Protein AF-T1DHD2-F1 (afdb_monomer_lite)

Sequence (160 aa):
PAAAFWIRRELPALLVTLVDVDFDSGPSSRYQLWIGLRGLADDMPELAAELQIVLSRSGSRPGYRAYDALADPVLAHHFLETLQTSEPVAGGGGATFRLRALDGGPLGLDDPVSIHPLSAQQSNSSIVFGEQFLLKVFRRVWSGVNPDLELLQALARIGF

Structure (mmCIF, N/CA/C/O backbone):
data_AF-T1DHD2-F1
#
_entry.id   AF-T1DHD2-F1
#
loop_
_atom_site.group_PDB
_atom_site.id
_atom_site.type_symbol
_atom_site.label_atom_id
_atom_site.label_alt_id
_atom_site.label_comp_id
_atom_site.label_asym_id
_atom_site.label_entity_id
_atom_site.label_seq_id
_atom_site.pdbx_PDB_ins_code
_atom_site.Cartn_x
_atom_site.Cartn_y
_atom_site.Cartn_z
_atom_site.occupancy
_atom_site.B_iso_or_equiv
_atom_site.auth_seq_id
_atom_site.auth_comp_id
_atom_site.auth_asym_id
_atom_site.auth_atom_id
_atom_site.pdbx_PDB_model_num
ATOM 1 N N . PRO A 1 1 ? -10.392 -14.816 -8.746 1.00 49.72 1 PRO A N 1
ATOM 2 C CA . PRO A 1 1 ? -9.288 -13.873 -9.056 1.00 49.72 1 PRO A CA 1
ATOM 3 C C . PRO A 1 1 ? -8.882 -13.103 -7.797 1.00 49.72 1 PRO A C 1
ATOM 5 O O . PRO A 1 1 ? -9.769 -12.696 -7.051 1.00 49.72 1 PRO A O 1
ATOM 8 N N . ALA A 1 2 ? -7.579 -12.930 -7.555 1.00 63.47 2 ALA A N 1
ATOM 9 C CA . ALA A 1 2 ? -7.096 -12.065 -6.481 1.00 63.47 2 ALA A CA 1
ATOM 10 C C . ALA A 1 2 ? -7.714 -10.665 -6.625 1.00 63.47 2 ALA A C 1
ATOM 12 O O . ALA A 1 2 ? -7.799 -10.130 -7.735 1.00 63.47 2 ALA A O 1
ATOM 13 N N . ALA A 1 3 ? -8.190 -10.094 -5.519 1.00 83.50 3 ALA A N 1
ATOM 14 C CA . ALA A 1 3 ? -8.708 -8.736 -5.533 1.00 83.50 3 ALA A CA 1
ATOM 15 C C . ALA A 1 3 ? -7.539 -7.779 -5.807 1.00 83.50 3 ALA A C 1
ATOM 17 O O . ALA A 1 3 ? -6.534 -7.794 -5.095 1.00 83.50 3 ALA A O 1
ATOM 18 N N . ALA A 1 4 ? -7.655 -6.999 -6.876 1.00 91.69 4 ALA A N 1
ATOM 19 C CA . ALA A 1 4 ? -6.651 -6.053 -7.344 1.00 91.69 4 ALA A CA 1
ATOM 20 C C . ALA A 1 4 ? -7.321 -4.694 -7.545 1.00 91.69 4 ALA A C 1
ATOM 22 O O . ALA A 1 4 ? -8.345 -4.611 -8.228 1.00 91.69 4 ALA A O 1
ATOM 23 N N . PHE A 1 5 ? -6.738 -3.659 -6.949 1.00 94.00 5 PHE A N 1
ATOM 24 C CA . PHE A 1 5 ? -7.264 -2.302 -6.879 1.00 94.00 5 PHE A CA 1
ATOM 25 C C . PHE A 1 5 ? -6.203 -1.338 -7.403 1.00 94.00 5 PHE A C 1
ATOM 27 O O . PHE A 1 5 ? -5.174 -1.115 -6.766 1.00 94.00 5 PHE A O 1
ATOM 34 N N . TRP A 1 6 ? -6.438 -0.792 -8.592 1.00 94.50 6 TRP A N 1
ATOM 35 C CA . TRP A 1 6 ? -5.569 0.234 -9.158 1.00 94.50 6 TRP A CA 1
ATOM 36 C C . TRP A 1 6 ? -5.937 1.577 -8.545 1.00 94.50 6 TRP A C 1
ATOM 38 O O . TRP A 1 6 ? -6.966 2.142 -8.904 1.00 94.50 6 TRP A O 1
ATOM 48 N N . ILE A 1 7 ? -5.098 2.062 -7.633 1.00 94.00 7 ILE A N 1
ATOM 49 C CA . ILE A 1 7 ? -5.231 3.408 -7.064 1.00 94.00 7 ILE A CA 1
ATOM 50 C C . ILE A 1 7 ? -4.766 4.438 -8.096 1.00 94.00 7 ILE A C 1
ATOM 52 O O . ILE A 1 7 ? -5.396 5.471 -8.280 1.00 94.00 7 ILE A O 1
ATOM 56 N N . ARG A 1 8 ? -3.693 4.110 -8.825 1.00 94.19 8 ARG A N 1
ATOM 57 C CA . ARG A 1 8 ? -3.148 4.917 -9.918 1.00 94.19 8 ARG A CA 1
ATOM 58 C C . ARG A 1 8 ? -2.614 4.017 -11.022 1.00 94.19 8 ARG A C 1
ATOM 60 O O . ARG A 1 8 ? -1.960 3.018 -10.722 1.00 94.19 8 ARG A O 1
ATOM 67 N N . ARG A 1 9 ? -2.867 4.359 -12.289 1.00 94.75 9 ARG A N 1
ATOM 68 C CA . ARG A 1 9 ? -2.436 3.554 -13.451 1.00 94.75 9 ARG A CA 1
ATOM 69 C C . ARG A 1 9 ? -1.261 4.162 -14.214 1.00 94.75 9 ARG A C 1
ATOM 71 O O . ARG A 1 9 ? -0.538 3.434 -14.888 1.00 94.75 9 ARG A O 1
ATOM 78 N N . GLU A 1 10 ? -1.078 5.468 -14.115 1.00 94.94 10 GLU A N 1
ATOM 79 C CA . GLU A 1 10 ? 0.038 6.220 -14.681 1.00 94.94 10 GLU A CA 1
ATOM 80 C C . GLU A 1 10 ? 1.306 5.965 -13.869 1.00 94.94 10 GLU A C 1
ATOM 82 O O . GLU A 1 10 ? 1.217 5.756 -12.665 1.00 94.94 10 GLU A O 1
ATOM 87 N N . LEU A 1 11 ? 2.483 6.011 -14.501 1.00 94.31 11 LEU A N 1
ATOM 88 C CA . LEU A 1 11 ? 3.746 5.876 -13.775 1.00 94.31 11 LEU A CA 1
ATOM 89 C C . LEU A 1 11 ? 4.069 7.147 -12.951 1.00 94.31 11 LEU A C 1
ATOM 91 O O . LEU A 1 11 ? 3.867 8.253 -13.458 1.00 94.31 11 LEU A O 1
ATOM 95 N N . PRO A 1 12 ? 4.614 7.013 -11.725 1.00 96.44 12 PRO A N 1
ATOM 96 C CA . PRO A 1 12 ? 4.695 5.767 -10.964 1.00 96.44 12 PRO A CA 1
ATOM 97 C C . PRO A 1 12 ? 3.292 5.248 -10.611 1.00 96.44 12 PRO A C 1
ATOM 99 O O . PRO A 1 12 ? 2.471 5.999 -10.082 1.00 96.44 12 PRO A O 1
ATOM 102 N N . ALA A 1 13 ? 3.016 3.975 -10.915 1.00 97.00 13 ALA A N 1
ATOM 103 C CA . ALA A 1 13 ? 1.686 3.381 -10.757 1.00 97.00 13 ALA A CA 1
ATOM 104 C C . ALA A 1 13 ? 1.551 2.687 -9.402 1.00 97.00 13 ALA A C 1
ATOM 106 O O . ALA A 1 13 ? 2.542 2.194 -8.861 1.00 97.00 13 ALA A O 1
ATOM 107 N N . LEU A 1 14 ? 0.322 2.613 -8.884 1.00 97.12 14 LEU A N 1
ATOM 108 C CA . LEU A 1 14 ? 0.014 2.030 -7.580 1.00 97.12 14 LEU A CA 1
ATOM 109 C C . LEU A 1 14 ? -1.100 0.990 -7.690 1.00 97.12 14 LEU A C 1
ATOM 111 O O . LEU A 1 14 ? -2.257 1.307 -7.991 1.00 97.12 14 LEU A O 1
ATOM 115 N N . LEU A 1 15 ? -0.738 -0.248 -7.371 1.00 95.75 15 LEU A N 1
ATOM 116 C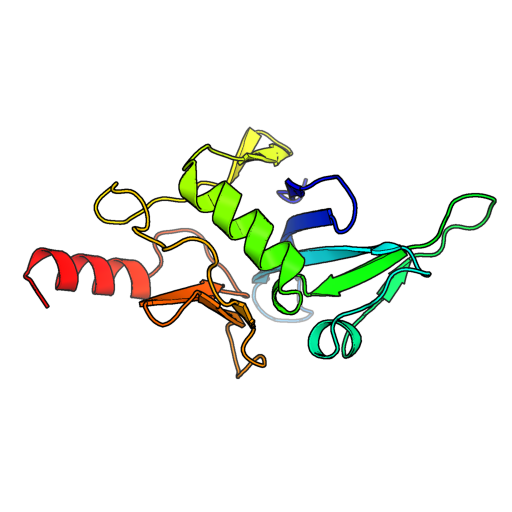 CA . LEU A 1 15 ? -1.641 -1.383 -7.265 1.00 95.75 15 LEU A CA 1
ATOM 117 C C . LEU A 1 15 ? -1.673 -1.893 -5.823 1.00 95.75 15 LEU A C 1
ATOM 119 O O . LEU A 1 15 ? -0.645 -2.278 -5.273 1.00 95.75 15 LEU A O 1
ATOM 123 N N . VAL A 1 16 ? -2.868 -1.986 -5.246 1.00 94.81 16 VAL A N 1
ATOM 124 C CA . VAL A 1 16 ? -3.100 -2.711 -3.991 1.00 94.81 16 VAL A CA 1
ATOM 125 C C . VAL A 1 16 ? -3.740 -4.051 -4.322 1.00 94.81 16 VAL A C 1
ATOM 127 O O . VAL A 1 16 ? -4.708 -4.116 -5.081 1.00 94.81 16 VAL A O 1
ATOM 130 N N . THR A 1 17 ? -3.215 -5.145 -3.778 1.00 94.25 17 THR A N 1
ATOM 131 C CA . THR A 1 17 ? -3.767 -6.480 -4.029 1.00 94.25 17 THR A CA 1
ATOM 132 C C . THR A 1 17 ? -3.682 -7.389 -2.812 1.00 94.25 17 THR A C 1
ATOM 134 O O . THR A 1 17 ? -2.877 -7.166 -1.910 1.00 94.25 17 THR A O 1
ATOM 137 N N . LEU A 1 18 ? -4.537 -8.411 -2.784 1.00 92.94 18 LEU A N 1
ATOM 138 C CA . LEU A 1 18 ? -4.528 -9.462 -1.776 1.00 92.94 18 LEU A CA 1
ATOM 139 C C . LEU A 1 18 ? -3.976 -10.755 -2.380 1.00 92.94 18 LEU A C 1
ATOM 141 O O . LEU A 1 18 ? -4.496 -11.232 -3.388 1.00 92.94 18 LEU A O 1
ATOM 145 N N . VAL A 1 19 ? -2.961 -11.330 -1.742 1.00 92.62 19 VAL A N 1
ATOM 146 C CA . VAL A 1 19 ? -2.319 -12.585 -2.146 1.00 92.62 19 VAL A CA 1
ATOM 147 C C . VAL A 1 19 ? -2.512 -13.623 -1.052 1.00 92.62 19 VAL A C 1
ATOM 149 O O . VAL A 1 19 ? -2.202 -13.363 0.109 1.00 92.62 19 VAL A O 1
ATOM 152 N N . ASP A 1 20 ? -3.018 -14.792 -1.429 1.00 93.12 20 ASP A N 1
ATOM 153 C CA . ASP A 1 20 ? -3.046 -15.964 -0.560 1.00 93.12 20 ASP A CA 1
ATOM 154 C C . ASP A 1 20 ? -1.723 -16.721 -0.695 1.00 93.12 20 ASP A C 1
ATOM 156 O O . ASP A 1 20 ? -1.247 -16.966 -1.804 1.00 93.12 20 ASP A O 1
ATOM 160 N N . VAL A 1 21 ? -1.120 -17.046 0.443 1.00 93.88 21 VAL A N 1
ATOM 161 C CA . VAL A 1 21 ? 0.110 -17.829 0.547 1.00 93.88 21 VAL A CA 1
ATOM 162 C C . VAL A 1 21 ? -0.237 -19.138 1.235 1.00 93.88 21 VAL A C 1
ATOM 164 O O . VAL A 1 21 ? -0.623 -19.146 2.408 1.00 93.88 21 VAL A O 1
ATOM 167 N N . ASP A 1 22 ? -0.099 -20.227 0.490 1.00 95.19 22 ASP A N 1
ATOM 168 C CA . ASP A 1 22 ? -0.201 -21.583 1.008 1.00 95.19 22 ASP A CA 1
ATOM 169 C C . ASP A 1 22 ? 1.178 -22.037 1.492 1.00 95.19 22 ASP A C 1
ATOM 171 O O . ASP A 1 22 ? 2.190 -21.817 0.824 1.00 95.19 22 ASP A O 1
ATOM 175 N N . PHE A 1 23 ? 1.219 -22.647 2.672 1.00 92.62 23 PHE A N 1
ATOM 176 C CA . PHE A 1 23 ? 2.442 -23.166 3.275 1.00 92.62 23 PHE A CA 1
ATOM 177 C C . PHE A 1 23 ? 2.438 -24.691 3.224 1.00 92.62 23 PHE A C 1
ATOM 179 O O . PHE A 1 23 ? 1.379 -25.313 3.278 1.00 92.62 23 PHE A O 1
ATOM 186 N N . ASP A 1 24 ? 3.627 -25.295 3.224 1.00 95.19 24 ASP A N 1
ATOM 187 C CA . ASP A 1 24 ? 3.779 -26.756 3.270 1.00 95.19 24 ASP A CA 1
ATOM 188 C C . ASP A 1 24 ? 3.148 -27.378 4.529 1.00 95.19 24 ASP A C 1
ATOM 190 O O . ASP A 1 24 ? 2.762 -28.546 4.537 1.00 95.19 24 ASP A O 1
ATOM 194 N N . SER A 1 25 ? 3.028 -26.596 5.609 1.00 92.56 25 SER A N 1
ATOM 195 C CA . SER A 1 25 ? 2.306 -26.979 6.822 1.00 92.56 25 SER A CA 1
ATOM 196 C C . SER A 1 25 ? 1.603 -25.778 7.459 1.00 92.56 25 SER A C 1
ATOM 198 O O . SER A 1 25 ? 2.127 -24.664 7.456 1.00 92.56 25 SER A O 1
ATOM 200 N N . GLY A 1 26 ? 0.427 -26.018 8.044 1.00 91.06 26 GLY A N 1
ATOM 201 C CA . GLY A 1 26 ? -0.384 -24.987 8.695 1.00 91.06 26 GLY A CA 1
ATOM 202 C C . GLY A 1 26 ? -1.412 -24.321 7.770 1.00 91.06 26 GLY A C 1
ATOM 203 O O . GLY A 1 26 ? -1.556 -24.702 6.610 1.00 91.06 26 GLY A O 1
ATOM 204 N N . PRO A 1 27 ? -2.189 -23.359 8.298 1.00 92.06 27 PRO A N 1
ATOM 205 C CA . PRO A 1 27 ? -3.200 -22.662 7.517 1.00 92.06 27 PRO A CA 1
ATOM 206 C C . PRO A 1 27 ? -2.559 -21.683 6.532 1.00 92.06 27 PRO A C 1
ATOM 208 O O . PRO A 1 27 ? -1.559 -21.028 6.843 1.00 92.06 27 PRO A O 1
ATOM 211 N N . SER A 1 28 ? -3.193 -21.522 5.372 1.00 93.19 28 SER A N 1
ATOM 212 C CA . SER A 1 28 ? -2.843 -20.458 4.437 1.00 93.19 28 SER A CA 1
ATOM 213 C C . SER A 1 28 ? -3.019 -19.079 5.075 1.00 93.19 28 SER A C 1
ATOM 215 O O . SER A 1 28 ? -3.722 -18.896 6.076 1.00 93.19 28 SER A O 1
ATOM 217 N N . SER A 1 29 ? -2.322 -18.086 4.534 1.00 93.38 29 SER A N 1
ATOM 218 C CA . SER A 1 29 ? -2.390 -16.709 5.023 1.00 93.38 29 SER A CA 1
ATOM 219 C C . SER A 1 29 ? -2.568 -15.727 3.889 1.00 93.38 29 SER A C 1
ATOM 221 O O . SER A 1 29 ? -1.915 -15.832 2.856 1.00 93.38 29 SER A O 1
ATOM 223 N N . ARG A 1 30 ? -3.419 -14.729 4.119 1.00 93.19 30 ARG A N 1
ATOM 224 C CA . ARG A 1 30 ? -3.658 -13.655 3.166 1.00 93.19 30 ARG A CA 1
ATOM 225 C C . ARG A 1 30 ? -2.815 -12.437 3.502 1.00 93.19 30 ARG A C 1
ATOM 227 O O . ARG A 1 30 ? -2.808 -11.970 4.644 1.00 93.19 30 ARG A O 1
ATOM 234 N N . TYR A 1 31 ? -2.153 -11.898 2.491 1.00 92.38 31 TYR A N 1
ATOM 235 C CA . TYR A 1 31 ? -1.323 -10.710 2.590 1.00 92.38 31 TYR A CA 1
ATOM 236 C C . TYR A 1 31 ? -1.830 -9.606 1.675 1.00 92.38 31 TYR A C 1
ATOM 238 O O . TYR A 1 31 ? -2.193 -9.847 0.528 1.00 92.38 31 TYR A O 1
ATOM 246 N N . GLN A 1 32 ? -1.827 -8.384 2.186 1.00 92.94 32 GLN A N 1
ATOM 247 C CA . GLN A 1 32 ? -2.016 -7.170 1.418 1.00 92.94 32 GLN A CA 1
ATOM 248 C C . GLN A 1 32 ? -0.658 -6.684 0.902 1.00 92.94 32 GLN A C 1
ATOM 250 O O . GLN A 1 32 ? 0.254 -6.397 1.682 1.00 92.94 32 GLN A O 1
ATOM 255 N N . LEU A 1 33 ? -0.544 -6.562 -0.417 1.00 93.44 33 LEU A N 1
ATOM 256 C CA . LEU A 1 33 ? 0.629 -6.039 -1.105 1.00 93.44 33 LEU A CA 1
ATOM 257 C C . LEU A 1 33 ? 0.312 -4.692 -1.747 1.00 93.44 33 LEU A C 1
ATOM 259 O O . LEU A 1 33 ? -0.727 -4.525 -2.384 1.00 93.44 33 LEU A O 1
ATOM 263 N N . TRP A 1 34 ? 1.245 -3.761 -1.583 1.00 94.62 34 TRP A N 1
ATOM 264 C CA . TRP A 1 34 ? 1.231 -2.427 -2.167 1.00 94.62 34 TRP A CA 1
ATOM 265 C C . TRP A 1 34 ? 2.366 -2.365 -3.175 1.00 94.62 34 TRP A C 1
ATOM 267 O O . TRP A 1 34 ? 3.534 -2.329 -2.798 1.00 94.62 34 TRP A O 1
ATOM 277 N N . ILE A 1 35 ? 2.025 -2.445 -4.454 1.00 96.12 35 ILE A N 1
ATOM 278 C CA . ILE A 1 35 ? 2.988 -2.606 -5.537 1.00 96.12 35 ILE A CA 1
ATOM 279 C C . ILE A 1 35 ? 3.104 -1.283 -6.279 1.00 96.12 35 ILE A C 1
ATOM 281 O O . ILE A 1 35 ? 2.131 -0.798 -6.863 1.00 96.12 35 ILE A O 1
ATOM 285 N N . GLY A 1 36 ? 4.311 -0.728 -6.250 1.00 97.19 36 GLY A N 1
ATOM 286 C CA . GLY A 1 36 ? 4.708 0.417 -7.050 1.00 97.19 36 GLY A CA 1
ATOM 287 C C . GLY A 1 36 ? 5.304 -0.060 -8.365 1.00 97.19 36 GLY A C 1
ATOM 288 O O . GLY A 1 36 ? 6.026 -1.058 -8.382 1.00 97.19 36 GLY A O 1
ATOM 289 N N . LEU A 1 37 ? 5.002 0.631 -9.464 1.00 96.81 37 LEU A N 1
ATOM 290 C CA . LEU A 1 37 ? 5.650 0.404 -10.756 1.00 96.81 37 LEU A CA 1
ATOM 291 C C . LEU A 1 37 ? 6.287 1.697 -11.254 1.00 96.81 37 LEU A C 1
ATOM 293 O O . LEU A 1 37 ? 5.600 2.708 -11.381 1.00 96.81 37 LEU A O 1
ATOM 297 N N . ARG A 1 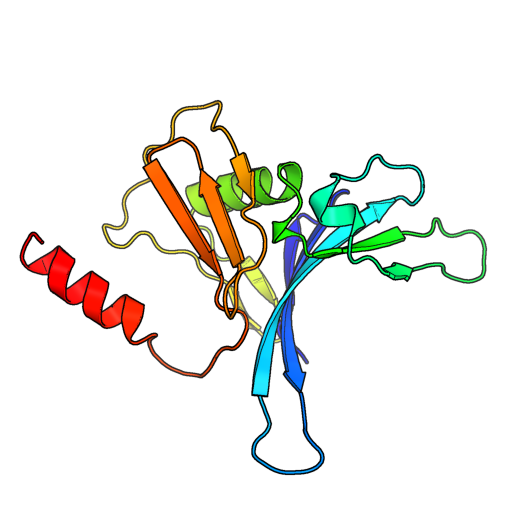38 ? 7.574 1.636 -11.597 1.00 96.12 38 ARG A N 1
ATOM 298 C CA . ARG A 1 38 ? 8.343 2.709 -12.254 1.00 96.12 38 ARG A CA 1
ATOM 299 C C . ARG A 1 38 ? 9.021 2.177 -13.512 1.00 96.12 38 ARG A C 1
ATOM 301 O O . ARG A 1 38 ? 9.283 0.976 -13.614 1.00 96.12 38 ARG A O 1
ATOM 308 N N . GLY A 1 39 ? 9.288 3.038 -14.486 1.00 94.56 39 GLY A N 1
ATOM 309 C CA . GLY A 1 39 ? 10.120 2.695 -15.637 1.00 94.56 39 GLY A CA 1
ATOM 310 C C . GLY A 1 39 ? 11.557 2.395 -15.206 1.00 94.56 39 GLY A C 1
ATOM 311 O O . GLY A 1 39 ? 12.029 2.881 -14.182 1.00 94.56 39 GLY 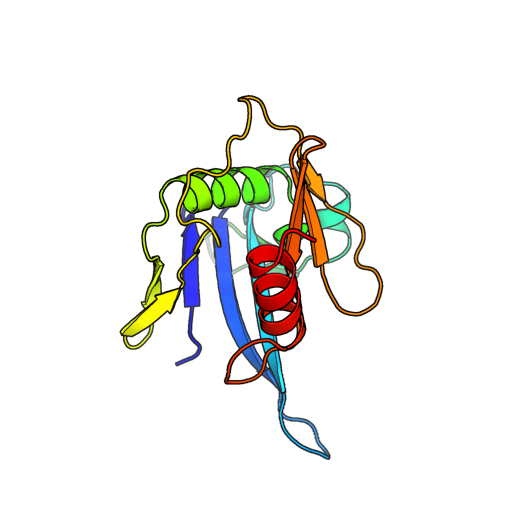A O 1
ATOM 312 N N . LEU A 1 40 ? 12.289 1.590 -15.982 1.00 92.00 40 LEU A N 1
ATOM 313 C CA . LEU A 1 40 ? 13.678 1.243 -15.629 1.00 92.00 40 LEU A CA 1
ATOM 314 C C . LEU A 1 40 ? 14.636 2.442 -15.586 1.00 92.00 40 LEU A C 1
ATOM 316 O O . LEU A 1 40 ? 15.645 2.360 -14.882 1.00 92.00 40 LEU A O 1
ATOM 320 N N . ALA A 1 41 ? 14.319 3.493 -16.347 1.00 90.25 41 ALA A N 1
ATOM 321 C CA . ALA A 1 41 ? 15.082 4.734 -16.445 1.00 90.25 41 ALA A CA 1
ATOM 322 C C . ALA A 1 41 ? 14.616 5.822 -15.461 1.00 90.25 41 ALA A C 1
ATOM 324 O O . ALA A 1 41 ? 15.264 6.862 -15.380 1.00 90.25 41 ALA A O 1
ATOM 325 N N . ASP A 1 42 ? 13.509 5.599 -14.746 1.00 93.12 42 ASP A N 1
ATOM 326 C CA . ASP A 1 42 ? 13.000 6.563 -13.774 1.00 93.12 42 ASP A CA 1
ATOM 327 C C . ASP A 1 42 ? 13.853 6.529 -12.502 1.00 93.12 42 ASP A C 1
ATOM 329 O O . ASP A 1 42 ? 14.378 5.479 -12.114 1.00 93.12 42 ASP A O 1
ATOM 333 N N . ASP A 1 43 ? 13.940 7.676 -11.830 1.00 92.12 43 ASP A N 1
ATOM 334 C CA . ASP A 1 43 ? 14.534 7.754 -10.500 1.00 92.12 43 ASP A CA 1
ATOM 335 C C . ASP A 1 43 ? 13.727 6.919 -9.488 1.00 92.12 43 ASP A C 1
ATOM 337 O O . ASP A 1 43 ? 12.498 6.777 -9.592 1.00 92.12 43 ASP A O 1
ATOM 341 N N . MET A 1 44 ? 14.431 6.361 -8.508 1.00 91.31 44 MET A N 1
ATOM 342 C CA . MET A 1 44 ? 13.906 5.478 -7.477 1.00 91.31 44 MET A CA 1
ATOM 343 C C . MET A 1 44 ? 14.217 6.063 -6.099 1.00 91.31 44 MET A C 1
ATOM 345 O O . MET A 1 44 ? 15.390 6.254 -5.780 1.00 91.31 44 MET A O 1
ATOM 349 N N . PRO A 1 45 ? 13.200 6.268 -5.243 1.00 90.38 45 PRO A N 1
ATOM 350 C CA . PRO A 1 45 ? 13.437 6.597 -3.844 1.00 90.38 45 PRO A CA 1
ATOM 351 C C . PRO A 1 45 ? 14.344 5.550 -3.187 1.00 90.38 45 PRO A C 1
ATOM 353 O O . PRO A 1 45 ? 14.167 4.354 -3.418 1.00 90.38 45 PRO A O 1
ATOM 356 N N . GLU A 1 46 ? 15.283 5.994 -2.350 1.00 88.75 46 GLU A N 1
ATOM 357 C CA . GLU A 1 46 ? 16.308 5.135 -1.737 1.00 88.75 46 GLU A CA 1
ATOM 358 C C . GLU A 1 46 ? 15.698 3.920 -1.020 1.00 88.75 46 GLU A C 1
ATOM 360 O O . GLU A 1 46 ? 16.047 2.781 -1.326 1.00 88.75 46 GLU A O 1
ATOM 365 N N . LEU A 1 47 ? 14.693 4.149 -0.167 1.00 85.06 47 LEU A N 1
ATOM 366 C CA . LEU A 1 47 ? 13.997 3.082 0.559 1.00 85.06 47 LEU A CA 1
ATOM 367 C C . LEU A 1 47 ? 13.263 2.108 -0.383 1.00 85.06 47 LEU A C 1
ATOM 369 O O . LEU A 1 47 ? 13.199 0.910 -0.126 1.00 85.06 47 LEU A O 1
ATOM 373 N N . ALA A 1 48 ? 12.721 2.603 -1.499 1.00 87.56 48 ALA A N 1
ATOM 374 C CA . ALA A 1 48 ? 12.045 1.772 -2.496 1.00 87.56 48 ALA A CA 1
ATOM 375 C C . ALA A 1 48 ? 13.032 0.960 -3.353 1.00 87.56 48 ALA A C 1
ATOM 377 O O . ALA A 1 48 ? 12.651 -0.046 -3.955 1.00 87.56 48 ALA A O 1
ATOM 378 N N . ALA A 1 49 ? 14.296 1.383 -3.427 1.00 88.19 49 ALA A N 1
ATOM 379 C CA . ALA A 1 49 ? 15.332 0.706 -4.194 1.00 88.19 49 ALA A CA 1
ATOM 380 C C . ALA A 1 49 ? 15.892 -0.541 -3.485 1.00 88.19 49 ALA A C 1
ATOM 382 O O . ALA A 1 49 ? 16.432 -1.411 -4.177 1.00 88.19 49 ALA A O 1
ATOM 383 N N . GLU A 1 50 ? 15.740 -0.648 -2.156 1.00 85.75 50 GLU A N 1
ATOM 384 C CA . GLU A 1 50 ? 16.253 -1.764 -1.342 1.00 85.75 50 GLU A CA 1
ATOM 385 C C . GLU A 1 50 ? 15.698 -3.125 -1.784 1.00 85.75 50 GLU A C 1
ATOM 387 O O . GLU A 1 50 ? 16.437 -4.107 -1.867 1.00 85.75 50 GLU A O 1
ATOM 392 N N . LEU A 1 51 ? 14.400 -3.187 -2.098 1.00 85.38 51 LEU A N 1
ATOM 393 C CA . LEU A 1 51 ? 13.702 -4.409 -2.492 1.00 85.38 51 LEU A CA 1
ATOM 394 C C . LEU A 1 51 ? 12.860 -4.158 -3.741 1.00 85.38 51 LEU A C 1
ATOM 396 O O . LEU A 1 51 ? 11.737 -3.657 -3.682 1.00 85.38 51 LEU A O 1
ATOM 400 N N . GLN A 1 52 ? 13.410 -4.555 -4.885 1.00 91.50 52 GLN A N 1
ATOM 401 C CA . GLN A 1 52 ? 12.778 -4.375 -6.185 1.00 91.50 52 GLN A CA 1
ATOM 402 C C . GLN A 1 52 ? 12.969 -5.588 -7.092 1.00 91.50 52 GLN A C 1
ATOM 404 O O . GLN A 1 52 ? 13.974 -6.298 -7.036 1.00 91.50 52 GLN A O 1
ATOM 409 N N . ILE A 1 53 ? 12.003 -5.786 -7.979 1.00 93.56 53 ILE A N 1
ATOM 410 C CA . ILE A 1 53 ? 12.013 -6.810 -9.015 1.00 93.56 53 ILE A CA 1
ATOM 411 C C . ILE A 1 53 ? 12.007 -6.105 -10.367 1.00 93.56 53 ILE A C 1
ATOM 413 O O . ILE A 1 53 ? 11.117 -5.308 -10.668 1.00 93.56 53 ILE A O 1
ATOM 417 N N . VAL A 1 54 ? 12.989 -6.421 -11.209 1.00 93.06 54 VAL A N 1
ATOM 418 C CA . VAL A 1 54 ? 13.009 -5.957 -12.598 1.00 93.06 54 VAL A CA 1
ATOM 419 C C . VAL A 1 54 ? 12.062 -6.823 -13.422 1.00 93.06 54 VAL A C 1
ATOM 421 O O . VAL A 1 54 ? 12.299 -8.008 -13.647 1.00 93.06 54 VAL A O 1
ATOM 424 N N . LEU A 1 55 ? 10.987 -6.208 -13.897 1.00 89.94 55 LEU A N 1
ATOM 425 C CA . LEU A 1 55 ? 10.021 -6.797 -14.810 1.00 89.94 55 LEU A CA 1
ATOM 426 C C . LEU A 1 55 ? 10.378 -6.378 -16.234 1.00 89.94 55 LEU A C 1
ATOM 428 O O . LEU A 1 55 ? 9.900 -5.367 -16.752 1.00 89.94 55 LEU A O 1
ATOM 432 N N . SER A 1 56 ? 11.235 -7.166 -16.873 1.00 83.19 56 SER A N 1
ATOM 433 C CA . SER A 1 56 ? 11.524 -7.021 -18.298 1.00 83.19 56 SER A CA 1
ATOM 434 C C . SER A 1 56 ? 10.712 -8.036 -19.099 1.00 83.19 56 SER A C 1
ATOM 436 O O . SER A 1 56 ? 10.668 -9.219 -18.759 1.00 83.19 56 SER A O 1
ATOM 438 N N . ARG A 1 57 ? 10.054 -7.587 -20.171 1.00 71.00 57 ARG A N 1
ATOM 439 C CA . ARG A 1 57 ? 9.452 -8.487 -21.163 1.00 71.00 57 ARG A CA 1
ATOM 440 C C . ARG A 1 57 ? 10.401 -8.630 -22.340 1.00 71.00 57 ARG A C 1
ATOM 442 O O . ARG A 1 57 ? 10.923 -7.641 -22.833 1.00 71.00 57 ARG A O 1
ATOM 449 N N . SER A 1 58 ? 10.534 -9.853 -22.848 1.00 71.38 58 SER A N 1
ATOM 450 C CA . SER A 1 58 ? 11.187 -10.081 -24.138 1.00 71.38 58 SER A CA 1
ATOM 451 C C . SER A 1 58 ? 10.435 -9.333 -25.253 1.00 71.38 58 SER A C 1
ATOM 453 O O . SER A 1 58 ? 9.200 -9.388 -25.314 1.00 71.38 58 SER A O 1
ATOM 455 N N . GLY A 1 59 ? 11.169 -8.606 -26.103 1.00 72.31 59 GLY A N 1
ATOM 456 C CA . GLY A 1 59 ? 10.640 -7.781 -27.197 1.00 72.31 59 GLY A CA 1
ATOM 457 C C . GLY A 1 59 ? 10.862 -6.272 -27.011 1.00 72.31 59 GLY A C 1
ATOM 458 O O . GLY A 1 59 ? 11.689 -5.846 -26.217 1.00 72.31 59 GLY A O 1
ATOM 459 N N . SER A 1 60 ? 10.121 -5.450 -27.762 1.00 75.62 60 SER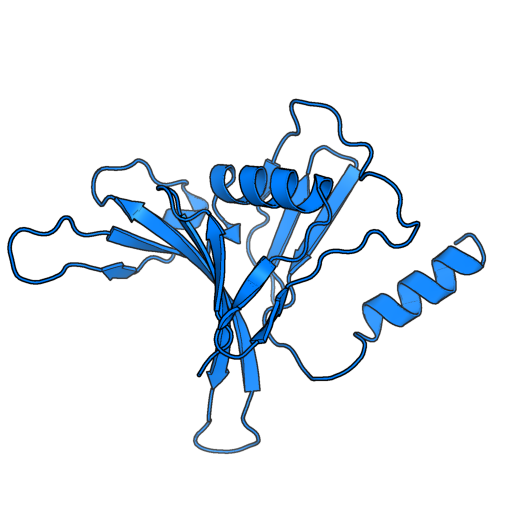 A N 1
ATOM 460 C CA . SER A 1 60 ? 10.281 -3.984 -27.829 1.00 75.62 60 SER A CA 1
ATOM 461 C C . SER A 1 60 ? 9.542 -3.189 -26.742 1.00 75.62 60 SER A C 1
ATOM 463 O O . SER A 1 60 ? 9.433 -1.968 -26.840 1.00 75.62 60 SER A O 1
ATOM 465 N N . ARG A 1 61 ? 8.975 -3.852 -25.726 1.00 77.00 61 ARG A N 1
ATOM 466 C CA . ARG A 1 61 ? 8.241 -3.155 -24.658 1.00 77.00 61 ARG A CA 1
ATOM 467 C C . ARG A 1 61 ? 9.212 -2.629 -23.598 1.00 77.00 61 ARG A C 1
ATOM 469 O O . ARG A 1 61 ? 10.142 -3.355 -23.251 1.00 77.00 61 ARG A O 1
ATOM 476 N N . PRO A 1 62 ? 8.986 -1.421 -23.052 1.00 82.88 62 PRO A N 1
ATOM 477 C CA . PRO A 1 62 ? 9.793 -0.923 -21.947 1.00 82.88 62 PRO A CA 1
ATOM 478 C C . PRO A 1 62 ? 9.654 -1.854 -20.736 1.00 82.88 62 PRO A C 1
ATOM 480 O O . PRO A 1 62 ? 8.575 -2.392 -20.475 1.00 82.88 62 PRO A O 1
ATOM 483 N N . GLY A 1 63 ? 10.760 -2.074 -20.027 1.00 90.88 63 GLY A N 1
ATOM 484 C CA . GLY A 1 63 ? 10.755 -2.789 -18.755 1.00 90.88 63 GLY A CA 1
ATOM 485 C C . GLY A 1 63 ? 10.380 -1.870 -17.594 1.00 90.88 63 GLY A C 1
ATOM 486 O O . GLY A 1 63 ? 10.472 -0.643 -17.697 1.00 90.88 63 GLY A O 1
ATOM 487 N N . TYR A 1 64 ? 10.007 -2.481 -16.474 1.00 94.31 64 TYR A N 1
ATOM 488 C CA . TYR A 1 64 ? 9.579 -1.789 -15.259 1.00 94.31 64 TYR A CA 1
ATOM 489 C C . TYR A 1 64 ? 10.312 -2.326 -14.030 1.00 94.31 64 TYR A C 1
ATOM 491 O O . TYR A 1 64 ? 10.815 -3.451 -14.031 1.00 94.31 64 TYR A O 1
ATOM 499 N N . ARG A 1 65 ? 10.335 -1.535 -12.963 1.00 95.25 65 ARG A N 1
ATOM 500 C CA . ARG A 1 65 ? 10.690 -1.958 -11.607 1.00 95.25 65 ARG A CA 1
ATOM 501 C C . ARG A 1 65 ? 9.398 -2.104 -10.817 1.00 95.25 65 ARG A C 1
ATOM 503 O O . ARG A 1 65 ? 8.608 -1.163 -10.788 1.00 95.25 65 ARG A O 1
ATOM 510 N N . ALA A 1 66 ? 9.191 -3.265 -10.208 1.00 96.19 66 ALA A N 1
ATOM 511 C CA . ALA A 1 66 ? 8.158 -3.481 -9.205 1.00 96.19 66 ALA A CA 1
ATOM 512 C C . ALA A 1 66 ? 8.786 -3.451 -7.814 1.00 96.19 66 ALA A C 1
ATOM 514 O O . ALA A 1 66 ? 9.798 -4.111 -7.589 1.00 96.19 66 ALA A O 1
ATOM 515 N N . TYR A 1 67 ? 8.199 -2.691 -6.901 1.00 95.31 67 TYR A N 1
ATOM 516 C CA . TYR A 1 67 ? 8.734 -2.470 -5.558 1.00 95.31 67 TYR A CA 1
ATOM 517 C C . TYR A 1 67 ? 7.595 -2.256 -4.559 1.00 95.31 67 TYR A C 1
ATOM 519 O O . TYR A 1 67 ? 6.419 -2.186 -4.929 1.00 95.31 67 TYR A O 1
ATOM 527 N N . ASP A 1 68 ? 7.946 -2.164 -3.283 1.00 93.69 68 ASP A N 1
ATOM 528 C CA . ASP A 1 68 ? 7.002 -1.856 -2.218 1.00 93.69 68 ASP A CA 1
ATOM 529 C C . ASP A 1 68 ? 6.588 -0.378 -2.263 1.00 93.69 68 ASP A C 1
ATOM 531 O O . ASP A 1 68 ? 7.362 0.509 -1.903 1.00 93.69 68 ASP A O 1
ATOM 535 N N . ALA A 1 69 ? 5.364 -0.095 -2.713 1.00 95.25 69 ALA A N 1
ATOM 536 C CA . ALA A 1 69 ? 4.906 1.279 -2.930 1.00 95.25 69 ALA A CA 1
ATOM 537 C C . ALA A 1 69 ? 4.890 2.130 -1.657 1.00 95.25 69 ALA A C 1
ATOM 539 O O . ALA A 1 69 ? 4.938 3.354 -1.746 1.00 95.25 69 ALA A O 1
ATOM 540 N N . LEU A 1 70 ? 4.822 1.505 -0.479 1.00 92.69 70 LEU A N 1
ATOM 541 C CA . LEU A 1 70 ? 4.813 2.230 0.792 1.00 92.69 70 LEU A CA 1
ATOM 542 C C . LEU A 1 70 ? 6.148 2.922 1.085 1.00 92.69 70 LEU A C 1
ATOM 544 O O . LEU A 1 70 ? 6.177 3.827 1.910 1.00 92.69 70 LEU A O 1
ATOM 548 N N . ALA A 1 71 ? 7.221 2.536 0.392 1.00 92.31 71 ALA A N 1
ATOM 549 C CA . ALA A 1 71 ? 8.530 3.173 0.464 1.00 92.31 71 ALA A CA 1
ATOM 550 C C . ALA A 1 71 ? 8.696 4.361 -0.507 1.00 92.31 71 ALA A C 1
ATOM 552 O O . ALA A 1 71 ? 9.764 4.971 -0.546 1.00 92.31 71 ALA A O 1
ATOM 553 N N . ASP A 1 72 ? 7.672 4.691 -1.302 1.00 94.25 72 ASP A N 1
ATOM 554 C CA . ASP A 1 72 ? 7.719 5.749 -2.312 1.00 94.25 72 ASP A CA 1
ATOM 555 C C . ASP A 1 72 ? 6.835 6.943 -1.915 1.00 94.25 72 ASP A C 1
ATOM 557 O O . ASP A 1 72 ? 5.604 6.855 -1.998 1.00 94.25 72 ASP A O 1
ATOM 561 N N . PRO A 1 73 ? 7.438 8.084 -1.525 1.00 92.94 73 PRO A N 1
ATOM 562 C CA . PRO A 1 73 ? 6.696 9.277 -1.126 1.00 92.94 73 PRO A CA 1
ATOM 563 C C . PRO A 1 73 ? 5.740 9.807 -2.203 1.00 92.94 73 PRO A C 1
ATOM 565 O O . PRO A 1 73 ? 4.685 10.341 -1.867 1.00 92.94 73 PRO A O 1
ATOM 568 N N . VAL A 1 74 ? 6.058 9.628 -3.493 1.00 94.00 74 VAL A N 1
ATOM 569 C CA . VAL A 1 74 ? 5.192 10.076 -4.600 1.00 94.00 74 VAL A CA 1
ATOM 570 C C . VAL A 1 74 ? 3.920 9.235 -4.654 1.00 94.00 74 VAL A C 1
ATOM 572 O O . VAL A 1 74 ? 2.823 9.763 -4.818 1.00 94.00 74 VAL A O 1
ATOM 575 N N . LEU A 1 75 ? 4.041 7.917 -4.487 1.00 95.56 75 LEU A N 1
ATOM 576 C CA . LEU A 1 75 ? 2.874 7.034 -4.453 1.00 95.56 75 LEU A CA 1
ATOM 577 C C . LEU A 1 75 ? 2.042 7.230 -3.186 1.00 95.56 75 LEU A C 1
ATOM 579 O O . LEU A 1 75 ? 0.814 7.186 -3.251 1.00 95.56 75 LEU A O 1
ATOM 583 N N . ALA A 1 76 ? 2.696 7.485 -2.054 1.00 92.81 76 ALA A N 1
ATOM 584 C CA . ALA A 1 76 ? 2.026 7.818 -0.805 1.00 92.81 76 ALA A CA 1
ATOM 585 C C . ALA A 1 76 ? 1.218 9.124 -0.915 1.00 92.81 76 ALA A C 1
ATOM 587 O O . ALA A 1 76 ? 0.099 9.177 -0.408 1.00 92.81 76 ALA A O 1
ATOM 588 N N . HIS A 1 77 ? 1.731 10.131 -1.632 1.00 91.38 77 HIS A N 1
ATOM 589 C CA . HIS A 1 77 ? 0.998 11.365 -1.924 1.00 91.38 77 HIS A CA 1
ATOM 590 C C . HIS A 1 77 ? -0.280 11.095 -2.726 1.00 91.38 77 HIS A C 1
ATOM 592 O O . HIS A 1 77 ? -1.365 11.483 -2.310 1.00 91.38 77 HIS A O 1
ATOM 598 N N . HIS A 1 78 ? -0.192 10.342 -3.825 1.00 91.31 78 HIS A N 1
ATOM 599 C CA . HIS A 1 78 ? -1.379 10.015 -4.627 1.00 91.31 78 HIS A CA 1
ATOM 600 C C . HIS A 1 78 ? -2.400 9.158 -3.878 1.00 91.31 78 HIS A C 1
ATOM 602 O O . HIS A 1 78 ? -3.614 9.286 -4.069 1.00 91.31 78 HIS A O 1
ATOM 608 N N . PHE A 1 79 ? -1.928 8.274 -2.999 1.00 91.44 79 PHE A N 1
ATOM 609 C CA . PHE A 1 79 ? -2.827 7.556 -2.110 1.00 91.44 79 PHE A CA 1
ATOM 610 C C . PHE A 1 79 ? -3.538 8.510 -1.139 1.00 91.44 79 PHE A C 1
ATOM 612 O O . PHE A 1 79 ? -4.732 8.341 -0.895 1.00 91.44 79 PHE A O 1
ATOM 619 N N . LEU A 1 80 ? -2.844 9.529 -0.630 1.00 87.81 80 LEU A N 1
ATOM 620 C CA . LEU A 1 80 ? -3.428 10.561 0.223 1.00 87.81 80 LEU A CA 1
ATOM 621 C C . LEU A 1 80 ? -4.475 11.417 -0.506 1.00 87.81 80 LEU A C 1
ATOM 623 O O . LEU A 1 80 ? -5.549 11.651 0.043 1.00 87.81 80 LEU A O 1
ATOM 627 N N . GLU A 1 81 ? -4.230 11.812 -1.753 1.00 86.25 81 GLU A N 1
ATOM 628 C CA . GLU A 1 81 ? -5.245 12.482 -2.584 1.00 86.25 81 GLU A CA 1
ATOM 629 C C . GLU A 1 81 ? -6.491 11.592 -2.741 1.00 86.25 81 GLU A C 1
ATOM 631 O O . GLU A 1 81 ? -7.627 12.036 -2.568 1.00 86.25 81 GLU A O 1
ATOM 636 N N . THR A 1 82 ? -6.283 10.292 -2.979 1.00 84.75 82 THR A N 1
ATOM 637 C CA . THR A 1 82 ? -7.381 9.317 -3.068 1.00 84.75 82 THR A CA 1
ATOM 638 C C . THR A 1 82 ? -8.143 9.211 -1.741 1.00 84.75 82 THR A C 1
ATOM 640 O O . THR A 1 82 ? -9.376 9.200 -1.744 1.00 84.75 82 THR A O 1
ATOM 643 N N . LEU A 1 83 ? -7.435 9.186 -0.603 1.00 81.44 83 LEU A N 1
ATOM 644 C CA . LEU A 1 83 ? -8.021 9.180 0.744 1.00 81.44 83 LEU A CA 1
ATOM 645 C C . LEU A 1 83 ? -8.960 10.371 0.963 1.00 81.44 83 LEU A C 1
ATOM 647 O O . LEU A 1 83 ? -10.053 10.187 1.499 1.00 81.44 83 LEU A O 1
ATOM 651 N N . GLN A 1 84 ? -8.562 11.570 0.535 1.00 80.06 84 GLN A N 1
ATOM 652 C CA . GLN A 1 84 ? -9.342 12.793 0.740 1.00 80.06 84 GLN A CA 1
ATOM 653 C C . GLN A 1 84 ? -10.692 12.772 0.012 1.00 80.06 84 GLN A C 1
ATOM 655 O O . GLN A 1 84 ? -11.661 13.334 0.519 1.00 80.06 84 GLN A O 1
ATOM 660 N N . THR A 1 85 ? -10.797 12.082 -1.127 1.00 81.19 85 THR A N 1
ATOM 661 C CA . THR A 1 85 ? -12.078 11.950 -1.849 1.00 81.19 85 THR A CA 1
ATOM 662 C C . THR A 1 85 ? -13.055 10.978 -1.184 1.00 81.19 85 THR A C 1
ATOM 664 O O . THR A 1 85 ? -14.259 11.083 -1.398 1.00 81.19 85 THR A O 1
ATOM 667 N N . SER A 1 86 ? -12.560 10.020 -0.387 1.00 77.25 86 SER A N 1
ATOM 668 C CA . SER A 1 86 ? -13.347 8.909 0.181 1.00 77.25 86 SER A CA 1
ATOM 669 C C . SER A 1 86 ? -14.141 8.079 -0.846 1.00 77.25 86 SER A C 1
ATOM 671 O O . SER A 1 86 ? -15.034 7.310 -0.473 1.00 77.25 86 SER A O 1
ATOM 673 N N . GLU A 1 87 ? -13.805 8.180 -2.134 1.00 85.69 87 GLU A N 1
ATOM 674 C CA . GLU A 1 87 ? -14.462 7.420 -3.194 1.00 85.69 87 GLU A CA 1
ATOM 675 C C . GLU A 1 87 ? -14.018 5.944 -3.169 1.00 85.69 87 GLU A C 1
ATOM 677 O O . GLU A 1 87 ? -12.830 5.637 -3.010 1.00 85.69 87 GLU A O 1
ATOM 682 N N . PRO A 1 88 ? -14.945 4.980 -3.320 1.00 88.62 88 PRO A N 1
ATOM 683 C CA . PRO A 1 88 ? -14.588 3.572 -3.402 1.00 88.62 88 PRO A CA 1
ATOM 684 C C . PRO A 1 88 ? -13.783 3.245 -4.667 1.00 88.62 88 PRO A C 1
ATOM 686 O O . PRO A 1 88 ? -14.215 3.521 -5.785 1.00 88.62 88 PRO A O 1
ATOM 689 N N . VAL A 1 89 ? -12.673 2.522 -4.516 1.00 91.12 89 VAL A N 1
ATOM 690 C CA . VAL A 1 89 ? -11.903 2.000 -5.651 1.00 91.12 89 VAL A CA 1
ATOM 691 C C . VAL A 1 89 ? -12.434 0.621 -6.036 1.00 91.12 89 VAL A C 1
ATOM 693 O O . VAL A 1 89 ? -12.392 -0.333 -5.250 1.00 91.12 89 VAL A O 1
ATOM 696 N N . ALA A 1 90 ? -12.935 0.498 -7.264 1.00 91.19 90 ALA A N 1
ATOM 697 C CA . ALA A 1 90 ? -13.396 -0.774 -7.807 1.00 91.19 90 ALA A CA 1
ATOM 698 C C . ALA A 1 90 ? -12.221 -1.732 -8.063 1.00 91.19 90 ALA A C 1
ATOM 700 O O . ALA A 1 90 ? -11.193 -1.355 -8.628 1.00 91.19 90 ALA A O 1
ATOM 701 N N . GLY A 1 91 ? -12.395 -2.993 -7.675 1.00 89.50 91 GLY A N 1
ATOM 702 C CA . GLY A 1 91 ? -11.453 -4.074 -7.934 1.00 89.50 91 GLY A CA 1
ATOM 703 C C . GLY A 1 91 ? -12.049 -5.195 -8.779 1.00 89.50 91 GLY A C 1
ATOM 704 O O . GLY A 1 91 ? -13.240 -5.223 -9.098 1.00 89.50 91 GLY A O 1
ATOM 705 N N . GLY A 1 92 ? -11.202 -6.156 -9.144 1.00 85.25 92 GLY A N 1
ATOM 706 C CA . GLY A 1 92 ? -11.634 -7.353 -9.870 1.00 85.25 92 GLY A CA 1
ATOM 707 C C . GLY A 1 92 ? -12.696 -8.163 -9.109 1.00 85.25 92 GLY A C 1
ATOM 708 O O . GLY A 1 92 ? -12.667 -8.250 -7.883 1.00 85.25 92 GLY A O 1
ATOM 709 N N . GLY A 1 93 ? -13.630 -8.784 -9.838 1.00 82.94 93 GLY A N 1
ATOM 710 C CA . GLY A 1 93 ? -14.639 -9.679 -9.254 1.00 82.94 93 GLY A CA 1
ATOM 711 C C . GLY A 1 93 ? -15.701 -8.988 -8.389 1.00 82.94 93 GLY A C 1
ATOM 712 O O . GLY A 1 93 ? -16.272 -9.636 -7.519 1.00 82.94 93 GLY A O 1
ATOM 713 N N . GLY A 1 94 ? -15.944 -7.688 -8.593 1.00 85.88 94 GLY A N 1
ATOM 714 C CA . GLY A 1 94 ? -16.911 -6.909 -7.807 1.00 85.88 94 GLY A CA 1
ATOM 715 C C . GLY A 1 94 ? -16.394 -6.476 -6.433 1.00 85.88 94 GLY A C 1
ATOM 716 O O . GLY A 1 94 ? -17.148 -5.905 -5.648 1.00 85.88 94 GLY A O 1
ATOM 717 N N . ALA A 1 95 ? -15.116 -6.727 -6.132 1.00 89.50 95 ALA A N 1
ATOM 718 C CA . ALA A 1 95 ? -14.493 -6.253 -4.907 1.00 89.50 95 ALA A CA 1
ATOM 719 C C . ALA A 1 95 ? -14.419 -4.720 -4.891 1.00 89.50 95 ALA A C 1
ATOM 721 O O . ALA A 1 95 ? -14.324 -4.065 -5.929 1.00 89.50 95 ALA A O 1
ATOM 722 N N . THR A 1 96 ? -14.423 -4.134 -3.699 1.00 91.06 96 THR A N 1
ATOM 723 C CA . THR A 1 96 ? -14.272 -2.689 -3.530 1.00 91.06 96 THR A CA 1
ATOM 724 C C . THR A 1 96 ? -13.292 -2.408 -2.406 1.00 91.06 96 THR A C 1
ATOM 726 O O . THR A 1 96 ? -13.420 -2.972 -1.320 1.00 91.06 96 THR A O 1
ATOM 729 N N . PHE A 1 97 ? -12.339 -1.522 -2.658 1.00 89.69 97 PHE A N 1
ATOM 730 C CA . PHE A 1 97 ? -11.462 -0.966 -1.643 1.00 89.69 97 PHE A CA 1
ATOM 731 C C . PHE A 1 97 ? -12.049 0.372 -1.196 1.00 89.69 97 PHE A C 1
ATOM 733 O O . PHE A 1 97 ? -12.318 1.245 -2.019 1.00 89.69 97 PHE A O 1
ATOM 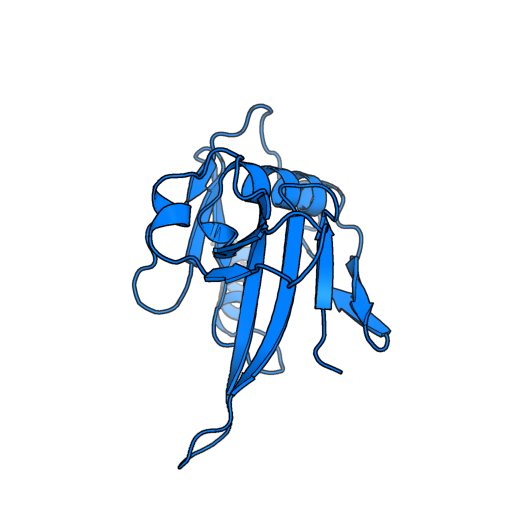740 N N . ARG A 1 98 ? -12.332 0.505 0.100 1.00 87.56 98 ARG A N 1
ATOM 741 C CA . ARG A 1 98 ? -12.964 1.698 0.670 1.00 87.56 98 ARG A CA 1
ATOM 742 C C . ARG A 1 98 ? -12.116 2.249 1.788 1.00 87.56 98 ARG A C 1
ATOM 744 O O . ARG A 1 98 ? -11.624 1.501 2.629 1.00 87.56 98 ARG A O 1
ATOM 751 N N . LEU A 1 99 ? -12.046 3.565 1.812 1.00 80.38 99 LEU A N 1
ATOM 752 C CA . LEU A 1 99 ? -11.381 4.341 2.836 1.00 80.38 99 LEU A CA 1
ATOM 753 C C . LEU A 1 99 ? -12.461 5.090 3.606 1.00 80.38 99 LEU A C 1
ATOM 755 O O . LEU A 1 99 ? -13.436 5.551 3.016 1.00 80.38 99 LEU A O 1
ATOM 759 N N . ARG A 1 100 ? -12.346 5.117 4.933 1.00 78.25 100 ARG A N 1
ATOM 760 C CA . ARG A 1 100 ? -13.324 5.765 5.807 1.00 78.25 100 ARG A CA 1
ATOM 761 C C . ARG A 1 100 ? -12.602 6.452 6.951 1.00 78.25 100 ARG A C 1
ATOM 763 O O . ARG A 1 100 ? -11.918 5.778 7.719 1.00 78.25 100 ARG A O 1
ATOM 770 N N . ALA A 1 101 ? -12.799 7.760 7.073 1.00 76.44 101 ALA A N 1
ATOM 771 C CA . ALA A 1 101 ? -12.512 8.471 8.309 1.00 76.44 101 ALA A CA 1
ATOM 772 C C . ALA A 1 101 ? -13.480 7.995 9.406 1.00 76.44 101 ALA A C 1
ATOM 774 O O . ALA A 1 101 ? -14.634 7.659 9.121 1.00 76.44 101 ALA A O 1
ATOM 775 N N . LEU A 1 102 ? -13.013 7.926 10.654 1.00 74.56 102 LEU A N 1
ATOM 776 C CA . LEU A 1 102 ? -13.824 7.437 11.777 1.00 74.56 102 LEU A CA 1
ATOM 777 C C . LEU A 1 102 ? -14.977 8.382 12.126 1.00 74.56 102 LEU A C 1
ATOM 779 O O . LEU A 1 102 ? -16.066 7.922 12.462 1.00 74.56 102 LEU A O 1
ATOM 783 N N . ASP A 1 103 ? -14.730 9.680 12.021 1.00 72.81 103 ASP A N 1
ATOM 784 C CA . ASP A 1 103 ? -15.690 10.769 12.207 1.00 72.81 103 ASP A CA 1
ATOM 785 C C . ASP A 1 103 ? -16.436 11.134 10.909 1.00 72.81 103 ASP A C 1
ATOM 787 O O . ASP A 1 103 ? -17.364 11.940 10.931 1.00 72.81 103 ASP A O 1
ATOM 791 N N . GLY A 1 104 ? -16.056 10.524 9.780 1.00 68.69 104 GLY A N 1
ATOM 792 C CA . GLY A 1 104 ? -16.606 10.817 8.456 1.00 68.69 104 GLY A CA 1
ATOM 793 C C . GLY A 1 104 ? -16.206 12.187 7.899 1.00 68.69 104 GLY A C 1
ATOM 794 O O . GLY A 1 104 ? -16.744 12.585 6.865 1.00 68.69 104 GLY A O 1
ATOM 795 N N . GLY A 1 105 ? -15.298 12.902 8.570 1.00 70.31 105 GLY A N 1
ATOM 796 C CA . GLY A 1 105 ? -14.806 14.211 8.157 1.00 70.31 105 GLY A CA 1
ATOM 797 C C . GLY A 1 105 ? -13.629 14.128 7.177 1.00 70.31 105 GLY A C 1
ATOM 798 O O . GLY A 1 105 ? -13.040 13.059 6.985 1.00 70.31 105 GLY A O 1
ATOM 799 N N . PRO A 1 106 ? -13.267 15.251 6.531 1.00 73.12 106 PRO A N 1
ATOM 800 C CA . PRO A 1 106 ? -12.027 15.333 5.770 1.00 73.12 106 PRO A CA 1
ATOM 801 C C . PRO A 1 106 ? -10.823 15.185 6.708 1.00 73.12 106 PRO A C 1
ATOM 803 O O . PRO A 1 106 ? -10.861 15.633 7.850 1.00 73.12 106 PRO A O 1
ATOM 806 N N . LEU A 1 107 ? -9.715 14.639 6.200 1.00 74.19 107 LEU A N 1
ATOM 807 C CA . LEU A 1 107 ? -8.491 14.424 6.984 1.00 74.19 107 LEU A CA 1
ATOM 808 C C . LEU A 1 107 ? -7.781 15.719 7.437 1.00 74.19 107 LEU A C 1
ATOM 810 O O . LEU A 1 107 ? -6.738 15.620 8.054 1.00 74.19 107 LEU A O 1
ATOM 814 N N . GLY A 1 108 ? -8.302 16.922 7.165 1.00 75.19 108 GLY A N 1
ATOM 815 C CA . GLY A 1 108 ? -7.777 18.175 7.739 1.00 75.19 108 GLY A CA 1
ATOM 816 C C . GLY A 1 108 ? -6.286 18.448 7.492 1.00 75.19 108 GLY A C 1
ATOM 817 O O . GLY A 1 108 ? -5.648 19.101 8.306 1.00 75.19 108 GLY A O 1
ATOM 818 N N . LEU A 1 109 ? -5.727 17.912 6.405 1.00 73.94 109 LEU A N 1
ATOM 819 C CA . LEU A 1 109 ? -4.305 17.996 6.079 1.00 73.94 109 LEU A CA 1
ATOM 820 C C . LEU A 1 109 ? -3.979 19.286 5.315 1.00 73.94 109 LEU A C 1
ATOM 822 O O . LEU A 1 109 ? -4.656 19.600 4.336 1.00 73.94 109 LEU A O 1
ATOM 826 N N . ASP A 1 110 ? -2.919 19.981 5.731 1.00 73.75 110 ASP A N 1
ATOM 827 C CA . ASP A 1 110 ? -2.398 21.177 5.057 1.00 73.75 110 ASP A CA 1
ATOM 828 C C . ASP A 1 110 ? -1.621 20.813 3.783 1.00 73.75 110 ASP A C 1
ATOM 830 O O . ASP A 1 110 ? -0.786 19.916 3.806 1.00 73.75 110 ASP A O 1
ATOM 834 N N . ASP A 1 111 ? -1.835 21.531 2.680 1.00 72.75 111 ASP A N 1
ATOM 835 C CA . ASP A 1 111 ? -1.075 21.351 1.434 1.00 72.75 111 ASP A CA 1
ATOM 836 C C . ASP A 1 111 ? 0.049 22.410 1.338 1.00 72.75 111 ASP A C 1
ATOM 838 O O . ASP A 1 111 ? -0.258 23.608 1.403 1.00 72.75 111 ASP A O 1
ATOM 842 N N . PRO A 1 112 ? 1.343 22.037 1.197 1.00 74.56 112 PRO A N 1
ATOM 843 C CA . PRO A 1 112 ? 1.895 20.686 1.023 1.00 74.56 112 PRO A CA 1
ATOM 844 C C . PRO A 1 112 ? 2.099 19.890 2.319 1.00 74.56 112 PRO A C 1
ATOM 846 O O . PRO A 1 112 ? 2.677 20.374 3.291 1.00 74.56 112 PRO A O 1
ATOM 849 N N . VAL A 1 113 ? 1.730 18.605 2.271 1.00 83.94 113 VAL A N 1
ATOM 850 C CA . VAL A 1 113 ? 1.957 17.623 3.345 1.00 83.94 113 VAL A CA 1
ATOM 851 C C . VAL A 1 113 ? 3.349 17.002 3.201 1.00 83.94 113 VAL A C 1
ATOM 853 O O . VAL A 1 113 ? 3.672 16.446 2.149 1.00 83.94 113 VAL A O 1
ATOM 856 N N . SER A 1 114 ? 4.172 17.023 4.255 1.00 88.69 114 SER A N 1
ATOM 857 C CA . SER A 1 114 ? 5.420 16.245 4.282 1.00 88.69 114 SER A CA 1
ATOM 858 C C . SER A 1 114 ? 5.127 14.742 4.367 1.00 88.69 114 SER A C 1
ATOM 860 O O . SER A 1 114 ? 4.199 14.317 5.050 1.00 88.69 114 SER A O 1
ATOM 862 N N . ILE A 1 115 ? 5.895 13.911 3.661 1.00 90.50 115 ILE A N 1
ATOM 863 C CA . ILE A 1 115 ? 5.638 12.466 3.578 1.00 90.50 115 ILE A CA 1
ATOM 864 C C . ILE A 1 115 ? 6.899 11.703 3.945 1.00 90.50 115 ILE A C 1
ATOM 866 O O . ILE A 1 115 ? 7.913 11.788 3.250 1.00 90.50 115 ILE A O 1
ATOM 870 N N . HIS A 1 116 ? 6.811 10.918 5.014 1.00 90.50 116 HIS A N 1
ATOM 871 C CA . HIS A 1 116 ? 7.932 10.147 5.535 1.00 90.50 116 HIS A CA 1
ATOM 872 C C . HIS A 1 116 ? 7.541 8.675 5.692 1.00 90.50 116 HIS A C 1
ATOM 874 O O . HIS A 1 116 ? 6.964 8.285 6.713 1.00 90.50 116 HIS A O 1
ATOM 880 N N . PRO A 1 117 ? 7.843 7.834 4.686 1.00 87.25 117 PRO A N 1
ATOM 881 C CA . PRO A 1 117 ? 7.828 6.391 4.853 1.00 87.25 117 PRO A CA 1
ATOM 882 C C . PRO A 1 117 ? 8.738 5.975 6.008 1.00 87.25 117 PRO A C 1
ATOM 884 O O . PRO A 1 117 ? 9.893 6.395 6.079 1.00 87.25 117 PRO A O 1
ATOM 887 N N . LEU A 1 118 ? 8.227 5.141 6.908 1.00 83.12 118 LEU A N 1
ATOM 888 C CA . LEU A 1 118 ? 9.022 4.565 7.985 1.00 83.12 118 LEU A CA 1
ATOM 889 C C . LEU A 1 118 ? 9.557 3.204 7.544 1.00 83.12 118 LEU A C 1
ATOM 891 O O . LEU A 1 118 ? 8.835 2.405 6.939 1.00 83.12 118 LEU A O 1
ATOM 895 N N . SER A 1 119 ? 10.818 2.926 7.876 1.00 69.56 119 SER A N 1
ATOM 896 C CA . SER A 1 119 ? 11.419 1.620 7.618 1.00 69.56 119 SER A CA 1
ATOM 897 C C . SER A 1 119 ? 10.595 0.512 8.285 1.00 69.56 119 SER A C 1
ATOM 899 O O . SER A 1 119 ? 10.088 0.656 9.401 1.00 69.56 119 SER A O 1
ATOM 901 N N . ALA A 1 120 ? 10.400 -0.594 7.565 1.00 63.03 120 ALA A N 1
ATOM 902 C CA . ALA A 1 120 ? 9.481 -1.648 7.973 1.00 63.03 120 ALA A CA 1
ATOM 903 C C . ALA A 1 120 ? 9.991 -2.373 9.231 1.00 63.03 120 ALA A C 1
ATOM 905 O O . ALA A 1 120 ? 10.834 -3.265 9.155 1.00 63.03 120 ALA A O 1
ATOM 906 N N . GLN A 1 121 ? 9.453 -2.025 10.402 1.00 50.44 121 GLN A N 1
ATOM 907 C CA . GLN A 1 121 ? 9.723 -2.749 11.640 1.00 50.44 121 GLN A CA 1
ATOM 908 C C . GLN A 1 121 ? 8.598 -3.762 11.935 1.00 50.44 121 GLN A C 1
ATOM 910 O O . GLN A 1 121 ? 7.502 -3.441 12.387 1.00 50.44 121 GLN A O 1
ATOM 915 N N . GLN A 1 122 ? 8.917 -5.033 11.674 1.00 57.38 122 GLN A N 1
ATOM 916 C CA . GLN A 1 122 ? 8.407 -6.243 12.343 1.00 57.38 122 GLN A CA 1
ATOM 917 C C . GLN A 1 122 ? 6.958 -6.742 12.115 1.00 57.38 122 GLN A C 1
ATOM 919 O O . GLN A 1 122 ? 6.710 -7.902 12.423 1.00 57.38 122 GLN A O 1
ATOM 924 N N . SER A 1 123 ? 6.002 -6.008 11.534 1.00 60.88 123 SER A N 1
ATOM 925 C CA . SER A 1 123 ? 4.715 -6.632 11.087 1.00 60.88 123 SER A CA 1
ATOM 926 C C . SER A 1 123 ? 3.822 -5.760 10.204 1.00 60.88 123 SER A C 1
ATOM 928 O O . SER A 1 123 ? 2.946 -6.271 9.502 1.00 60.88 123 SER A O 1
ATOM 930 N N . ASN A 1 124 ? 4.048 -4.450 10.231 1.00 66.12 124 ASN A N 1
ATOM 931 C CA . ASN A 1 124 ? 3.275 -3.455 9.504 1.00 66.12 124 ASN A CA 1
ATOM 932 C C . ASN A 1 124 ? 4.224 -2.491 8.800 1.00 66.12 124 ASN A C 1
ATOM 934 O O . ASN A 1 124 ? 5.412 -2.417 9.121 1.00 66.12 124 ASN A O 1
ATOM 938 N N . SER A 1 125 ? 3.681 -1.741 7.853 1.00 81.44 125 SER A N 1
ATOM 939 C CA . SER A 1 125 ? 4.393 -0.634 7.223 1.00 81.44 125 SER A CA 1
ATOM 940 C C . SER A 1 125 ? 3.648 0.648 7.515 1.00 81.44 125 SER A C 1
ATOM 942 O O . SER A 1 125 ? 2.417 0.660 7.478 1.00 81.44 125 SER A O 1
ATOM 944 N N . SER A 1 126 ? 4.395 1.698 7.836 1.00 87.81 126 SER A N 1
ATOM 945 C CA . SER A 1 126 ? 3.813 2.951 8.286 1.00 87.81 126 SER A CA 1
ATOM 946 C C . SER A 1 126 ? 4.346 4.128 7.487 1.00 87.81 126 SER A C 1
ATOM 948 O O . SER A 1 126 ? 5.514 4.142 7.106 1.00 87.81 126 SER A O 1
ATOM 950 N N . ILE A 1 127 ? 3.490 5.116 7.255 1.00 90.38 127 ILE A N 1
ATOM 951 C CA . ILE A 1 127 ? 3.841 6.376 6.597 1.00 90.38 127 ILE A CA 1
ATOM 952 C C . ILE A 1 127 ? 3.354 7.510 7.485 1.00 90.38 127 ILE A C 1
ATOM 954 O O . ILE A 1 127 ? 2.200 7.502 7.917 1.00 90.38 127 ILE A O 1
ATOM 958 N N . VAL A 1 128 ? 4.229 8.469 7.761 1.00 90.62 128 VAL A N 1
ATOM 959 C CA . VAL A 1 128 ? 3.862 9.715 8.433 1.00 90.62 128 VAL A CA 1
ATOM 960 C C . VAL A 1 128 ? 3.489 10.751 7.374 1.00 90.62 128 VAL A C 1
ATOM 962 O O . VAL A 1 128 ? 4.240 10.956 6.417 1.00 90.62 128 VAL A O 1
ATOM 965 N N . PHE A 1 129 ? 2.331 11.381 7.556 1.00 88.75 129 PHE A N 1
ATOM 966 C CA . PHE A 1 129 ? 1.830 12.497 6.761 1.00 88.75 129 PHE A CA 1
ATOM 967 C C . PHE A 1 129 ? 1.799 13.759 7.636 1.00 88.75 129 PHE A C 1
ATOM 969 O O . PHE A 1 129 ? 1.021 13.845 8.594 1.00 88.75 129 PHE A O 1
ATOM 976 N N . GLY A 1 130 ? 2.649 14.735 7.317 1.00 87.19 130 GLY A N 1
ATOM 977 C CA . GLY A 1 130 ? 2.846 15.929 8.131 1.00 87.19 130 GLY A CA 1
ATOM 978 C C . GLY A 1 130 ? 3.425 15.567 9.496 1.00 87.19 130 GLY A C 1
ATOM 979 O O . GLY A 1 130 ? 4.307 14.721 9.617 1.00 87.19 130 GLY A O 1
ATOM 980 N N . GLU A 1 131 ? 2.868 16.177 10.537 1.00 83.06 131 GLU A N 1
ATOM 981 C CA . GLU A 1 131 ? 3.128 15.819 11.940 1.00 83.06 131 GLU A CA 1
ATOM 982 C C . GLU A 1 131 ? 1.872 15.269 12.637 1.00 83.06 131 GLU A C 1
ATOM 984 O O . GLU A 1 131 ? 1.869 15.032 13.843 1.00 83.06 131 GLU A O 1
ATOM 989 N N . GLN A 1 132 ? 0.785 15.079 11.883 1.00 80.06 132 GLN A N 1
ATOM 990 C CA . GLN A 1 132 ? -0.553 14.857 12.436 1.00 80.06 132 GLN A CA 1
ATOM 991 C C . GLN A 1 132 ? -1.078 13.441 12.191 1.00 80.06 132 GLN A C 1
ATOM 993 O O . GLN A 1 132 ? -1.825 12.915 13.015 1.00 80.06 132 GLN A O 1
ATOM 998 N N . PHE A 1 133 ? -0.692 12.805 11.080 1.00 85.19 133 PHE A N 1
ATOM 999 C CA . PHE A 1 133 ? -1.282 11.534 10.671 1.00 85.19 133 PHE A CA 1
ATOM 1000 C C . PHE A 1 133 ? -0.238 10.445 10.471 1.00 85.19 133 PHE A C 1
ATOM 1002 O O . PHE A 1 133 ? 0.808 10.638 9.854 1.00 85.19 133 PHE A O 1
ATOM 1009 N N . LEU A 1 134 ? -0.583 9.253 10.952 1.00 87.62 134 LEU A N 1
ATOM 1010 C CA . LEU A 1 134 ? 0.150 8.020 10.716 1.00 87.62 134 LEU A CA 1
ATOM 1011 C C . LEU A 1 134 ? -0.760 7.050 9.962 1.00 87.62 134 LEU A C 1
ATOM 1013 O O . LEU A 1 134 ? -1.767 6.583 10.494 1.00 87.62 134 LEU A O 1
ATOM 1017 N N . LEU A 1 135 ? -0.382 6.693 8.740 1.00 88.25 135 LEU A N 1
ATOM 1018 C CA . LEU A 1 135 ? -0.975 5.563 8.039 1.00 88.25 135 LEU A CA 1
ATOM 1019 C C . LEU A 1 135 ? -0.279 4.286 8.492 1.00 88.25 135 LEU A C 1
ATOM 1021 O O . LEU A 1 135 ? 0.918 4.141 8.277 1.00 88.25 135 LEU A O 1
ATOM 1025 N N . LYS A 1 136 ? -1.035 3.344 9.059 1.00 88.44 136 LYS A N 1
ATOM 1026 C CA . LYS A 1 136 ? -0.570 1.989 9.389 1.00 88.44 136 LYS A CA 1
ATOM 1027 C C . LYS A 1 136 ? -1.186 0.990 8.412 1.00 88.44 136 LYS A C 1
ATOM 1029 O O . LYS A 1 136 ? -2.403 0.821 8.375 1.00 88.44 136 LYS A O 1
ATOM 1034 N N . VAL A 1 137 ? -0.349 0.296 7.649 1.00 89.50 137 VAL A N 1
ATOM 1035 C CA . VAL A 1 137 ? -0.768 -0.749 6.709 1.00 89.50 137 VAL A CA 1
ATOM 1036 C C . VAL A 1 137 ? -0.491 -2.126 7.297 1.00 89.50 137 VAL A C 1
ATOM 1038 O O . VAL A 1 137 ? 0.662 -2.511 7.511 1.00 89.50 137 VAL A O 1
ATOM 1041 N N . PHE A 1 138 ? -1.562 -2.892 7.500 1.00 88.06 138 PHE A N 1
ATOM 1042 C CA . PHE A 1 138 ? -1.481 -4.291 7.908 1.00 88.06 138 PHE A CA 1
ATOM 1043 C C . PHE A 1 138 ? -1.085 -5.172 6.723 1.00 88.06 138 PHE A C 1
ATOM 1045 O O . PHE A 1 138 ? -1.797 -5.229 5.715 1.00 88.06 138 PHE A O 1
ATOM 1052 N N . ARG A 1 139 ? 0.059 -5.857 6.840 1.00 88.69 139 ARG A N 1
ATOM 1053 C CA . ARG A 1 139 ? 0.579 -6.739 5.783 1.00 88.69 139 ARG A CA 1
ATOM 1054 C C . ARG A 1 139 ? -0.168 -8.058 5.733 1.00 88.69 139 ARG A C 1
ATOM 1056 O O . ARG A 1 139 ? -0.609 -8.447 4.664 1.00 88.69 139 ARG A O 1
ATOM 1063 N N . ARG A 1 140 ? -0.333 -8.740 6.867 1.00 90.69 140 ARG A N 1
ATOM 1064 C CA . ARG A 1 140 ? -1.160 -9.950 6.971 1.00 90.69 140 ARG A CA 1
ATOM 1065 C C . ARG A 1 140 ? -2.574 -9.545 7.370 1.00 90.69 140 ARG A C 1
ATOM 1067 O O . ARG A 1 140 ? -2.738 -8.789 8.323 1.00 90.69 140 ARG A O 1
ATOM 1074 N N . VAL A 1 141 ? -3.577 -10.040 6.653 1.00 90.31 141 VAL A N 1
ATOM 1075 C CA . VAL A 1 141 ? -4.983 -9.665 6.854 1.00 90.31 141 VAL A CA 1
ATOM 1076 C C . VAL A 1 141 ? -5.864 -10.896 7.041 1.00 90.31 141 VAL A C 1
ATOM 1078 O O . VAL A 1 141 ? -5.586 -11.970 6.510 1.00 90.31 141 VAL A O 1
ATOM 1081 N N . TRP A 1 142 ? -6.949 -10.730 7.789 1.00 89.62 142 TRP A N 1
ATOM 1082 C CA . TRP A 1 142 ? -7.988 -11.735 8.005 1.00 89.62 142 TRP A CA 1
ATOM 1083 C C . TRP A 1 142 ? -9.364 -11.122 7.761 1.00 89.62 142 TRP A C 1
ATOM 1085 O O . TRP A 1 142 ? -9.525 -9.903 7.707 1.00 89.62 142 TRP A O 1
ATOM 1095 N N . SER A 1 143 ? -10.366 -11.976 7.579 1.00 88.12 143 SER A N 1
ATOM 1096 C CA . SER A 1 143 ? -11.752 -11.534 7.470 1.00 88.12 143 SER A CA 1
ATOM 1097 C C . SER A 1 143 ? -12.270 -11.011 8.807 1.00 88.12 143 SER A C 1
ATOM 1099 O O . SER A 1 143 ? -12.023 -11.624 9.844 1.00 88.12 143 SER A O 1
ATOM 1101 N N . GLY A 1 144 ? -13.071 -9.950 8.757 1.00 88.56 144 GLY A N 1
ATOM 1102 C CA . GLY A 1 144 ? -13.724 -9.371 9.927 1.00 88.56 144 GLY A CA 1
ATOM 1103 C C . GLY A 1 144 ? -13.180 -7.993 10.280 1.00 88.56 144 GLY A C 1
ATOM 1104 O O . GLY A 1 144 ? -12.390 -7.403 9.542 1.00 88.56 144 GLY A O 1
ATOM 1105 N N . VAL A 1 145 ? -13.655 -7.465 11.405 1.00 86.00 145 VAL A N 1
ATOM 1106 C CA . VAL A 1 145 ? -13.204 -6.177 11.934 1.00 86.00 145 VAL A CA 1
ATOM 1107 C C . VAL A 1 145 ? -11.833 -6.362 12.581 1.00 86.00 145 VAL A C 1
ATOM 1109 O O . VAL A 1 145 ? -11.577 -7.361 13.250 1.00 86.00 145 VAL A O 1
ATOM 1112 N N . ASN A 1 146 ? -10.929 -5.410 12.350 1.00 87.38 146 ASN A N 1
ATOM 1113 C CA . ASN A 1 146 ? -9.620 -5.412 12.987 1.00 87.38 146 ASN A CA 1
ATOM 1114 C C . ASN A 1 146 ? -9.776 -5.046 14.485 1.00 87.38 146 ASN A C 1
ATOM 1116 O O . ASN A 1 146 ? -10.344 -3.990 14.765 1.00 87.38 146 ASN A O 1
ATOM 1120 N N . PRO A 1 147 ? -9.278 -5.861 15.437 1.00 85.62 147 PRO A N 1
ATOM 1121 C CA . PRO A 1 147 ? -9.415 -5.576 16.869 1.00 85.62 147 PRO A CA 1
ATOM 1122 C C . PRO A 1 147 ? -8.765 -4.260 17.318 1.00 85.62 147 PRO A C 1
ATOM 1124 O O . PRO A 1 147 ? -9.334 -3.574 18.164 1.00 85.62 147 PRO A O 1
ATOM 1127 N N . ASP A 1 148 ? -7.625 -3.864 16.728 1.00 84.12 148 ASP A N 1
ATOM 1128 C CA . ASP A 1 148 ? -7.005 -2.558 17.010 1.00 84.12 148 ASP A CA 1
ATOM 1129 C C . ASP A 1 148 ? -7.978 -1.435 16.620 1.00 84.12 148 ASP A C 1
ATOM 1131 O O . ASP A 1 148 ? -8.156 -0.476 17.364 1.00 84.12 148 ASP A O 1
ATOM 1135 N N . LEU A 1 149 ? -8.644 -1.564 15.465 1.00 84.81 149 LEU A N 1
ATOM 1136 C CA . LEU A 1 149 ? -9.627 -0.584 15.003 1.00 84.81 149 LEU A CA 1
ATOM 1137 C C . LEU A 1 149 ? -10.857 -0.535 15.916 1.00 84.81 149 LEU A C 1
ATOM 1139 O O . LEU A 1 149 ? -11.321 0.555 16.234 1.00 84.81 149 LEU A O 1
ATOM 1143 N N . GLU A 1 150 ? -11.384 -1.686 16.333 1.00 88.69 150 GLU A N 1
ATOM 1144 C CA . GLU A 1 150 ? -12.539 -1.753 17.237 1.00 88.69 150 GLU A CA 1
ATOM 1145 C C . GLU A 1 150 ? -12.234 -1.090 18.586 1.00 88.69 150 GLU A C 1
ATOM 1147 O O . GLU A 1 150 ? -13.025 -0.275 19.068 1.00 88.69 150 GLU A O 1
ATOM 1152 N N . LEU A 1 151 ? -11.060 -1.375 19.156 1.00 88.75 151 LEU A N 1
ATOM 1153 C CA . LEU A 1 151 ? -10.601 -0.767 20.401 1.00 88.75 151 LEU A CA 1
ATOM 1154 C C . LEU A 1 151 ? -10.417 0.748 20.257 1.00 88.75 151 LEU A C 1
ATOM 1156 O O . LEU A 1 151 ? -10.944 1.505 21.071 1.00 88.75 151 LEU A O 1
ATOM 1160 N N . LEU A 1 152 ? -9.714 1.200 19.213 1.00 86.19 152 LEU A N 1
ATOM 1161 C CA . LEU A 1 152 ? -9.498 2.628 18.960 1.00 86.19 152 LEU A CA 1
ATOM 1162 C C . LEU A 1 152 ? -10.824 3.368 18.739 1.00 86.19 152 LEU A C 1
ATOM 1164 O O . LEU A 1 152 ? -11.011 4.465 19.258 1.00 86.19 152 LEU A O 1
ATOM 1168 N N . GLN A 1 153 ? -11.781 2.756 18.038 1.00 85.81 153 GLN A N 1
ATOM 1169 C CA . GLN A 1 153 ? -13.128 3.308 17.880 1.00 85.81 153 GLN A CA 1
ATOM 1170 C C . GLN A 1 153 ? -13.883 3.394 19.207 1.00 85.81 153 GLN A C 1
ATOM 1172 O O . GLN A 1 153 ? -14.582 4.378 19.448 1.00 85.81 153 GLN A O 1
ATOM 1177 N N . ALA A 1 154 ? -13.784 2.368 20.054 1.00 88.56 154 ALA A N 1
ATOM 1178 C CA . ALA A 1 154 ? -14.436 2.362 21.357 1.00 88.56 154 ALA A CA 1
ATOM 1179 C C . ALA A 1 154 ? -13.883 3.472 22.262 1.00 88.56 154 ALA A C 1
ATOM 1181 O O . ALA A 1 154 ? -14.675 4.194 22.864 1.00 88.56 154 ALA A O 1
ATOM 1182 N N . LEU A 1 155 ? -12.557 3.645 22.297 1.00 88.88 155 LEU A N 1
ATOM 1183 C CA . LEU A 1 155 ? -11.881 4.706 23.051 1.00 88.88 155 LEU A CA 1
ATOM 1184 C C . LEU A 1 155 ? -12.254 6.103 22.535 1.00 88.88 155 LEU A C 1
ATOM 1186 O O . LEU A 1 155 ? -12.675 6.951 23.320 1.00 88.88 155 LEU A O 1
ATOM 1190 N N . ALA A 1 156 ? -12.230 6.314 21.217 1.00 86.31 156 ALA A N 1
ATOM 1191 C CA . ALA A 1 156 ? -12.596 7.600 20.624 1.00 86.31 156 ALA A CA 1
ATOM 1192 C C . ALA A 1 156 ? -14.046 8.011 20.954 1.00 86.31 156 ALA A C 1
ATOM 1194 O O . ALA A 1 156 ? -14.319 9.177 21.229 1.00 86.31 156 ALA A O 1
ATOM 1195 N N . ARG A 1 157 ? -14.991 7.056 20.994 1.00 86.62 157 ARG A N 1
ATOM 1196 C CA . ARG A 1 157 ? -16.400 7.329 21.352 1.00 86.62 157 ARG A CA 1
ATOM 1197 C C . ARG A 1 157 ? -16.587 7.827 22.784 1.00 86.62 157 ARG A C 1
ATOM 1199 O O . ARG A 1 157 ? -17.595 8.475 23.054 1.00 86.62 157 ARG A O 1
ATOM 1206 N N . ILE A 1 158 ? -15.665 7.505 23.689 1.00 91.62 158 ILE A N 1
ATOM 1207 C CA . ILE A 1 158 ? -15.708 7.939 25.092 1.00 91.62 158 ILE A CA 1
ATOM 1208 C C . ILE A 1 158 ? -14.738 9.098 25.385 1.00 91.62 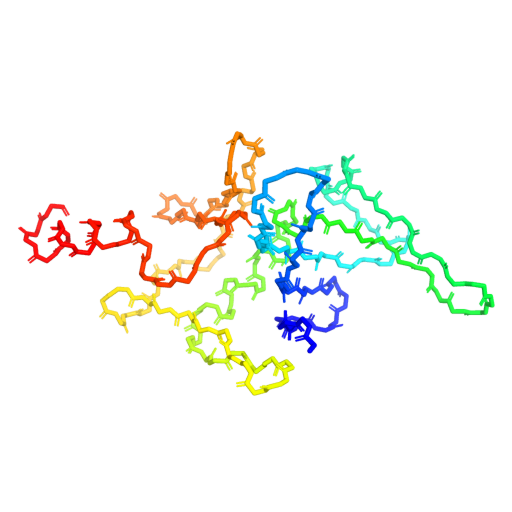158 ILE A C 1
ATOM 1210 O O . ILE A 1 158 ? -14.613 9.493 26.541 1.00 91.62 158 ILE A O 1
ATOM 1214 N N . GLY A 1 159 ? -14.097 9.664 24.355 1.00 82.50 159 GLY A N 1
ATOM 1215 C CA . GLY A 1 159 ? -13.254 10.858 24.462 1.00 82.50 159 GLY A CA 1
ATOM 1216 C C . GLY A 1 159 ? -11.832 10.616 24.977 1.00 82.50 159 GLY A C 1
ATOM 1217 O O . GLY A 1 159 ? -11.264 11.531 25.571 1.00 82.50 159 GLY A O 1
ATOM 1218 N N . PHE A 1 160 ? -11.288 9.408 24.785 1.00 68.12 160 PHE A N 1
ATOM 1219 C CA . PHE A 1 160 ? -9.866 9.103 25.001 1.00 68.12 160 PHE A CA 1
ATOM 1220 C C . PHE A 1 160 ? -9.028 9.334 23.744 1.00 68.12 160 PHE A C 1
ATOM 1222 O O . PHE A 1 160 ? -9.563 9.118 22.631 1.00 68.12 160 PHE A O 1
#

Foldseek 3Di:
DWWWFWLADDPQTWIWTWDWADDPDDDIFIFIAIKTKHFPPDDDQPLFVVDWDWADDPDDDTIIIITRLLSPQVSVVSVLVVLQVQDWTATPPRDIDGHADLVNDGPPADPPWDWAWDDDPDFWTWIDTHPRDIDTGGGIDDPDDDPVVVVVSVCVVVPD

Radius of gyration: 17.09 Å; chains: 1; bounding box: 33×48×53 Å

Organism: NCBI:txid410659

Secondary structure (DSSP, 8-state):
---EEEEE-SSSEEEEEEEEE--SSS--EEEEEEEEEEETTS---HHHHSSEEEEPPSSSSPPEEEEEGGG-HHHHHHHHHHHHHTPPEE-GGG-EE----SSSS---PPSSPPEEEPP--BTEEEEEETTTEEEEEESEE-SS--HHHHHHHHHHHTT-

pLDDT: mean 86.5, std 9.17, range [49.72, 97.19]